Protein AF-A0A9E1JPL3-F1 (afdb_monomer)

Nearest PDB structures (foldseek):
  2hof-assembly1_A-2  TM=8.945E-01  e=1.590E+00  Punavirus P1
  6emy-assembly1_A  TM=6.292E-01  e=9.285E-01  Enterococcus faecalis

Solvent-accessible surface area (backbone atoms only — not comparable to full-atom values): 6425 Å² total; per-residue (Å²): 115,64,68,72,55,43,63,74,76,45,60,72,78,74,54,60,92,57,52,64,71,60,53,52,52,49,53,51,51,42,51,42,47,74,72,66,52,56,70,69,56,51,26,63,76,70,66,51,94,46,69,64,77,50,51,66,51,66,75,69,50,58,65,58,53,49,52,52,51,49,52,51,48,53,54,48,51,71,67,47,77,80,40,76,74,52,63,72,62,56,62,64,81,73,40,64,68,60,58,54,51,60,74,71,106

Structure (mmCIF, N/CA/C/O backbone):
data_AF-A0A9E1JPL3-F1
#
_entry.id   AF-A0A9E1JPL3-F1
#
loop_
_atom_site.group_PDB
_atom_site.id
_atom_site.type_symbol
_atom_site.label_atom_id
_atom_site.label_alt_id
_atom_site.label_comp_id
_atom_site.label_asym_id
_atom_site.label_entity_id
_atom_site.label_seq_id
_atom_site.pdbx_PDB_ins_code
_atom_site.Cartn_x
_atom_site.Cartn_y
_atom_site.Cartn_z
_atom_site.occupancy
_atom_site.B_iso_or_equiv
_atom_site.auth_seq_id
_atom_site.auth_comp_id
_atom_site.auth_asym_id
_atom_site.auth_atom_id
_atom_site.pdbx_PDB_model_num
ATOM 1 N N . LEU A 1 1 ? 15.630 -3.503 -18.906 1.00 57.84 1 LEU A N 1
ATOM 2 C CA . LEU A 1 1 ? 14.726 -2.499 -19.520 1.00 57.84 1 LEU A CA 1
ATOM 3 C C . LEU A 1 1 ? 14.555 -1.239 -18.665 1.00 57.84 1 LEU A C 1
ATOM 5 O O . LEU A 1 1 ? 14.838 -0.157 -19.158 1.00 57.84 1 LEU A O 1
ATOM 9 N N . CYS A 1 2 ? 14.149 -1.352 -17.395 1.00 73.12 2 CYS A N 1
ATOM 10 C CA . CYS A 1 2 ? 13.694 -0.203 -16.597 1.00 73.12 2 CYS A CA 1
ATOM 11 C C . CYS A 1 2 ? 14.710 0.942 -16.460 1.00 73.12 2 CYS A C 1
ATOM 13 O O . CYS A 1 2 ? 14.338 2.096 -16.623 1.00 73.12 2 CYS A O 1
ATOM 15 N N . ARG A 1 3 ? 15.999 0.654 -16.232 1.00 79.69 3 ARG A N 1
ATOM 16 C CA . ARG A 1 3 ? 17.005 1.706 -15.987 1.00 79.69 3 ARG A CA 1
ATOM 17 C C . ARG A 1 3 ? 17.222 2.640 -17.188 1.00 79.69 3 ARG A C 1
ATOM 19 O O . ARG A 1 3 ? 17.340 3.840 -16.991 1.00 79.69 3 ARG A O 1
ATOM 26 N N . LYS A 1 4 ? 17.199 2.097 -18.415 1.00 84.50 4 LYS A N 1
ATOM 27 C CA . LYS A 1 4 ? 17.366 2.852 -19.675 1.00 84.50 4 LYS A CA 1
ATOM 28 C C . LYS A 1 4 ? 16.230 3.849 -19.921 1.00 84.50 4 LYS A C 1
ATOM 30 O O . LYS A 1 4 ? 16.463 4.921 -20.463 1.00 84.50 4 LYS A O 1
ATOM 35 N N . TYR A 1 5 ? 14.999 3.479 -19.575 1.00 86.81 5 TYR A N 1
ATOM 36 C CA . TYR A 1 5 ? 13.843 4.364 -19.744 1.00 86.81 5 TYR A CA 1
ATOM 37 C C . TYR A 1 5 ? 13.701 5.327 -18.567 1.00 86.81 5 TYR A C 1
ATOM 39 O O . TYR A 1 5 ? 13.397 6.497 -18.770 1.00 86.81 5 TYR A O 1
ATOM 47 N N . LEU A 1 6 ? 14.022 4.882 -17.351 1.00 86.25 6 LEU A N 1
ATOM 48 C CA . LEU A 1 6 ? 14.038 5.752 -16.180 1.00 86.25 6 LEU A CA 1
ATOM 49 C C . LEU A 1 6 ? 15.088 6.857 -16.279 1.00 86.25 6 LEU A C 1
ATOM 51 O O . LEU A 1 6 ? 14.804 7.968 -15.854 1.00 86.25 6 LEU A O 1
ATOM 55 N N . SER A 1 7 ? 16.243 6.609 -16.903 1.00 87.81 7 SER A N 1
ATOM 56 C CA . SER A 1 7 ? 17.236 7.661 -17.160 1.00 87.81 7 SER A CA 1
ATOM 57 C C . SER A 1 7 ? 16.785 8.722 -18.160 1.00 87.81 7 SER A C 1
ATOM 59 O O . SER A 1 7 ? 17.406 9.773 -18.237 1.00 87.81 7 SER A O 1
ATOM 61 N N . LYS A 1 8 ? 15.718 8.461 -18.925 1.00 90.69 8 LYS A N 1
ATOM 62 C CA . LYS A 1 8 ? 15.081 9.467 -19.785 1.00 90.69 8 LYS A CA 1
ATOM 63 C C . LYS A 1 8 ? 13.996 10.262 -19.056 1.00 90.69 8 LYS A C 1
ATOM 65 O O . LYS A 1 8 ? 13.713 11.381 -19.456 1.00 90.69 8 LYS A O 1
ATOM 70 N N . ALA A 1 9 ? 13.378 9.676 -18.030 1.00 88.62 9 ALA A N 1
ATOM 71 C CA . 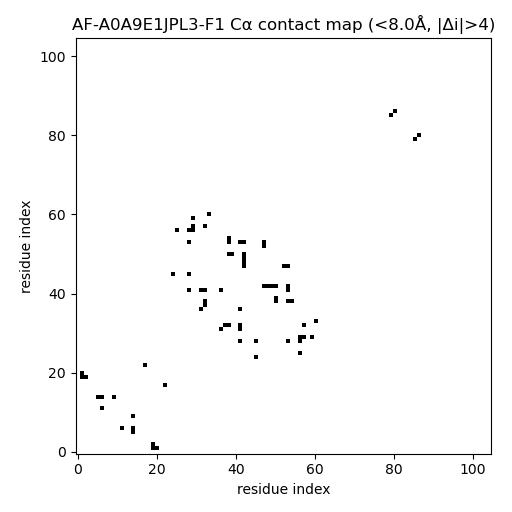ALA A 1 9 ? 12.225 10.249 -17.333 1.00 88.62 9 ALA A CA 1
ATOM 72 C C . ALA A 1 9 ? 12.574 10.914 -15.990 1.00 88.62 9 ALA A C 1
ATOM 74 O O . ALA A 1 9 ? 11.819 11.757 -15.515 1.00 88.62 9 ALA A O 1
ATOM 75 N N . LEU A 1 10 ? 13.686 10.532 -15.354 1.00 88.00 10 LEU A N 1
ATOM 76 C CA . LEU A 1 10 ? 14.093 11.014 -14.034 1.00 88.00 10 LEU A CA 1
ATOM 77 C C . LEU A 1 10 ? 15.529 11.557 -14.058 1.00 88.00 10 LEU A C 1
ATOM 79 O O . LEU A 1 10 ? 16.386 10.995 -14.743 1.00 88.00 10 LEU A O 1
ATOM 83 N N . PRO A 1 11 ? 15.835 12.596 -13.259 1.00 90.88 11 PRO A N 1
ATOM 84 C CA . PRO A 1 11 ? 17.194 13.111 -13.134 1.00 90.88 11 PRO A CA 1
ATOM 85 C C . PRO A 1 11 ? 18.124 12.086 -12.470 1.00 90.88 11 PRO A C 1
ATOM 87 O O . PRO A 1 11 ? 17.712 11.344 -11.576 1.00 90.88 11 PRO A O 1
ATOM 90 N N . GLN A 1 12 ? 19.409 12.099 -12.845 1.00 85.25 12 GLN A N 1
ATOM 91 C CA . GLN A 1 12 ? 20.433 11.142 -12.390 1.00 85.25 12 GLN A CA 1
ATOM 92 C C . GLN A 1 12 ? 20.470 10.971 -10.860 1.00 85.25 12 GLN A C 1
ATOM 94 O O . GLN A 1 12 ? 20.595 9.855 -10.358 1.00 85.25 12 GLN A O 1
ATOM 99 N N . LYS A 1 13 ? 20.286 12.069 -10.111 1.00 88.94 13 LYS A N 1
ATOM 100 C CA . LYS A 1 13 ? 20.247 12.077 -8.639 1.00 88.94 13 LYS A CA 1
ATOM 101 C C . LYS A 1 13 ? 19.145 11.174 -8.068 1.00 88.94 13 LYS A C 1
ATOM 103 O O . LYS A 1 13 ? 19.348 10.538 -7.047 1.00 88.94 13 LYS A O 1
ATOM 108 N N . ARG A 1 14 ? 17.992 11.081 -8.739 1.00 83.25 14 ARG A N 1
ATOM 109 C CA . ARG A 1 14 ? 16.852 10.236 -8.330 1.00 83.25 14 ARG A CA 1
ATOM 110 C C . ARG A 1 14 ? 17.027 8.765 -8.715 1.00 83.25 14 ARG A C 1
ATOM 112 O O . ARG A 1 14 ? 16.261 7.925 -8.257 1.00 83.25 14 ARG A O 1
ATOM 119 N N . LEU A 1 15 ? 18.004 8.461 -9.568 1.00 83.50 15 LEU A N 1
ATOM 120 C CA . LEU A 1 15 ? 18.337 7.101 -9.994 1.00 83.50 15 LEU A CA 1
ATOM 121 C C . LEU A 1 15 ? 19.439 6.477 -9.132 1.00 83.50 15 LEU A C 1
ATOM 123 O O . LEU A 1 15 ? 19.622 5.260 -9.179 1.00 83.50 15 LEU A O 1
ATOM 127 N N . GLN A 1 16 ? 20.188 7.287 -8.377 1.00 85.44 16 GLN A N 1
ATOM 128 C CA . GLN A 1 16 ? 21.175 6.791 -7.420 1.00 85.44 16 GLN A CA 1
ATOM 129 C C . GLN A 1 16 ? 20.465 6.042 -6.288 1.00 85.44 16 GLN A C 1
ATOM 131 O O . GLN A 1 16 ? 19.514 6.550 -5.703 1.00 85.44 16 GLN A O 1
ATOM 136 N N . GLY A 1 17 ? 20.893 4.807 -6.020 1.00 80.88 17 GLY A N 1
ATOM 137 C CA . GLY A 1 17 ? 20.310 3.949 -4.980 1.00 80.88 17 GLY A CA 1
ATOM 138 C C . GLY A 1 17 ? 18.926 3.368 -5.302 1.00 80.88 17 GLY A C 1
ATOM 139 O O . GLY A 1 17 ? 18.444 2.513 -4.566 1.00 80.88 17 GLY A O 1
ATOM 140 N N . LEU A 1 18 ? 18.290 3.769 -6.408 1.00 81.94 18 LEU A N 1
ATOM 141 C CA . LEU A 1 18 ? 17.005 3.207 -6.812 1.00 81.94 18 LEU A CA 1
ATOM 142 C C . LEU A 1 18 ? 17.207 1.794 -7.373 1.00 81.94 18 LEU A C 1
ATOM 144 O O . LEU A 1 18 ? 18.032 1.589 -8.265 1.00 81.94 18 LEU A O 1
ATOM 148 N N . SER A 1 19 ? 16.394 0.843 -6.909 1.00 85.81 19 SER A N 1
ATOM 149 C CA . SER A 1 19 ? 16.245 -0.484 -7.515 1.00 85.81 19 SER A CA 1
ATOM 150 C C . SER A 1 19 ? 14.911 -0.542 -8.269 1.00 85.81 19 SER A C 1
ATOM 152 O O . SER A 1 19 ? 13.894 -0.903 -7.682 1.00 85.81 19 SER A O 1
ATOM 154 N N . PRO A 1 20 ? 14.865 -0.182 -9.571 1.00 82.69 20 PRO A N 1
ATOM 155 C CA . PRO A 1 20 ? 13.611 0.035 -10.290 1.00 82.69 20 PRO A CA 1
ATOM 156 C C . PRO A 1 20 ? 12.647 -1.142 -10.250 1.00 82.69 20 PRO A C 1
ATOM 158 O O . PRO A 1 20 ? 11.456 -0.966 -10.034 1.00 82.69 20 PRO A O 1
ATOM 161 N N . VAL A 1 21 ? 13.170 -2.350 -10.463 1.00 82.62 21 VAL A N 1
ATOM 162 C CA . VAL A 1 21 ? 12.360 -3.572 -10.505 1.00 82.62 21 VAL A CA 1
ATOM 163 C C . VAL A 1 21 ? 11.718 -3.820 -9.144 1.00 82.62 21 VAL A C 1
ATOM 165 O O . VAL A 1 21 ? 10.530 -4.121 -9.066 1.00 82.62 21 VAL A O 1
ATOM 168 N N . HIS A 1 22 ? 12.487 -3.634 -8.072 1.00 81.56 22 HIS A N 1
ATOM 169 C CA . HIS A 1 22 ? 11.998 -3.798 -6.713 1.00 81.56 22 HIS A CA 1
ATOM 170 C C . HIS A 1 22 ? 10.999 -2.697 -6.337 1.00 81.56 22 HIS A C 1
ATOM 172 O O . HIS A 1 22 ? 9.918 -3.008 -5.847 1.00 81.56 22 HIS A O 1
ATOM 178 N N . SER A 1 23 ? 11.293 -1.432 -6.654 1.00 81.62 23 SER A N 1
ATOM 179 C CA . SER A 1 23 ? 10.395 -0.301 -6.398 1.00 81.62 23 SER A CA 1
ATOM 180 C C . SER A 1 23 ? 9.055 -0.450 -7.115 1.00 81.62 23 SER A C 1
ATOM 182 O O . SER A 1 23 ? 8.016 -0.275 -6.491 1.00 81.62 23 SER A O 1
ATOM 184 N N . PHE A 1 24 ? 9.047 -0.843 -8.393 1.00 84.44 24 PHE A N 1
ATOM 185 C CA . PHE A 1 24 ? 7.794 -1.073 -9.119 1.00 84.44 24 PHE A CA 1
ATOM 186 C C . PHE A 1 24 ? 6.999 -2.252 -8.556 1.00 84.44 24 PHE A C 1
ATOM 188 O O . PHE A 1 24 ? 5.776 -2.167 -8.452 1.00 84.44 24 PHE A O 1
ATOM 195 N N . ARG A 1 25 ? 7.679 -3.331 -8.144 1.00 83.62 25 ARG A N 1
ATOM 196 C CA . ARG A 1 25 ? 7.031 -4.463 -7.469 1.00 83.62 25 ARG A CA 1
ATOM 197 C C . ARG A 1 25 ? 6.404 -4.031 -6.140 1.00 83.62 25 ARG A C 1
ATOM 199 O O . ARG A 1 25 ? 5.263 -4.396 -5.880 1.00 83.62 25 ARG A O 1
ATOM 206 N N . HIS A 1 26 ? 7.104 -3.200 -5.360 1.00 80.94 26 HIS A N 1
ATOM 207 C CA . HIS A 1 26 ? 6.578 -2.578 -4.140 1.00 80.94 26 HIS A CA 1
ATOM 208 C C . HIS A 1 26 ? 5.338 -1.730 -4.419 1.00 80.94 26 HIS A C 1
ATOM 210 O O . HIS A 1 26 ? 4.302 -1.948 -3.797 1.00 80.94 26 HIS A O 1
ATOM 216 N N . SER A 1 27 ? 5.404 -0.806 -5.379 1.00 82.56 27 SER A N 1
ATOM 217 C CA . SER A 1 27 ? 4.262 0.045 -5.725 1.00 82.56 27 SER A CA 1
ATOM 218 C C . SER A 1 27 ? 3.050 -0.770 -6.184 1.00 82.56 27 SER A C 1
ATOM 220 O O . SER A 1 27 ? 1.925 -0.460 -5.803 1.00 82.56 27 SER A O 1
ATOM 222 N N . CYS A 1 28 ? 3.265 -1.838 -6.957 1.00 86.88 28 CYS A N 1
ATOM 223 C CA . CYS A 1 28 ? 2.195 -2.737 -7.383 1.00 86.88 28 CYS A CA 1
ATOM 224 C C . CYS A 1 28 ? 1.548 -3.465 -6.193 1.00 86.88 28 CYS A C 1
ATOM 226 O O . CYS A 1 28 ? 0.322 -3.477 -6.087 1.00 86.88 28 CYS A O 1
ATOM 228 N N . ALA A 1 29 ? 2.355 -4.004 -5.272 1.00 83.25 29 ALA A N 1
ATOM 229 C CA . ALA A 1 29 ? 1.868 -4.670 -4.065 1.00 83.25 29 ALA A CA 1
ATOM 230 C C . ALA A 1 29 ? 1.028 -3.733 -3.185 1.00 83.25 29 ALA A C 1
ATOM 232 O O . ALA A 1 29 ? -0.086 -4.084 -2.800 1.00 83.25 29 ALA A O 1
ATOM 233 N N . VAL A 1 30 ? 1.531 -2.520 -2.925 1.00 79.62 30 VAL A N 1
ATOM 234 C CA . VAL A 1 30 ? 0.827 -1.500 -2.133 1.00 79.62 30 VAL A CA 1
ATOM 235 C C . VAL A 1 30 ? -0.487 -1.101 -2.805 1.00 79.62 30 VAL A C 1
ATOM 237 O O . VAL A 1 30 ? -1.509 -1.016 -2.133 1.00 79.62 30 VAL A O 1
ATOM 240 N N . ASN A 1 31 ? -0.506 -0.930 -4.131 1.00 85.81 31 ASN A N 1
ATOM 241 C CA . ASN A 1 31 ? -1.734 -0.612 -4.860 1.00 85.81 31 ASN A CA 1
ATOM 242 C C . ASN A 1 31 ? -2.786 -1.730 -4.757 1.00 85.81 31 ASN A C 1
ATOM 244 O O . ASN A 1 31 ? -3.967 -1.451 -4.551 1.00 85.81 31 ASN A O 1
ATOM 248 N N . MET A 1 32 ? -2.374 -2.996 -4.887 1.00 86.50 32 MET A N 1
ATOM 249 C CA . MET A 1 32 ? -3.281 -4.137 -4.711 1.00 86.50 32 MET A CA 1
ATOM 250 C C . MET A 1 32 ? -3.830 -4.199 -3.283 1.00 86.50 32 MET A C 1
ATOM 252 O O . MET A 1 32 ? -5.025 -4.412 -3.092 1.00 86.50 32 MET A O 1
ATOM 256 N N . LEU A 1 33 ? -2.979 -3.959 -2.287 1.00 82.50 33 LEU A N 1
ATOM 257 C CA . LEU A 1 33 ? -3.383 -3.939 -0.887 1.00 82.50 33 LEU A CA 1
ATOM 258 C C . LEU A 1 33 ? -4.383 -2.807 -0.599 1.00 82.50 33 LEU A C 1
ATOM 260 O O . LEU A 1 33 ? -5.429 -3.055 -0.003 1.00 82.50 33 LEU A O 1
ATOM 264 N N . ALA A 1 34 ? -4.105 -1.590 -1.077 1.00 79.56 34 ALA A N 1
ATOM 265 C CA . ALA A 1 34 ? -5.007 -0.441 -0.957 1.00 79.56 34 ALA A CA 1
ATOM 266 C C . ALA A 1 34 ? -6.354 -0.688 -1.658 1.00 79.56 34 ALA A C 1
ATOM 268 O O . ALA A 1 34 ? -7.399 -0.259 -1.177 1.00 79.56 34 ALA A O 1
ATOM 269 N N . SER A 1 35 ? -6.339 -1.454 -2.753 1.00 85.56 35 SER A N 1
ATOM 270 C CA . SER A 1 35 ? -7.543 -1.890 -3.474 1.00 85.56 35 SER A CA 1
ATOM 271 C C . SER A 1 35 ? -8.306 -3.026 -2.772 1.00 85.56 35 SER A C 1
ATOM 273 O O . SER A 1 35 ? -9.300 -3.508 -3.307 1.00 85.56 35 SER A O 1
ATOM 275 N N . GLY A 1 36 ? -7.855 -3.479 -1.597 1.00 82.81 36 GLY A N 1
ATOM 276 C CA . GLY A 1 36 ? -8.549 -4.473 -0.776 1.00 82.81 36 GLY A CA 1
ATOM 277 C C . GLY A 1 36 ? -8.276 -5.932 -1.142 1.00 82.81 36 GLY A C 1
ATOM 278 O O . GLY A 1 36 ? -8.992 -6.810 -0.663 1.00 82.81 36 GLY A O 1
ATOM 279 N N . TYR A 1 37 ? -7.260 -6.218 -1.960 1.00 85.12 37 TYR A N 1
ATOM 280 C CA . TYR A 1 37 ? -6.902 -7.600 -2.286 1.00 85.12 37 TYR A CA 1
ATOM 281 C C . TYR A 1 37 ? -6.331 -8.310 -1.050 1.00 85.12 37 TYR A C 1
ATOM 283 O O . TYR A 1 37 ? -5.533 -7.715 -0.315 1.00 85.12 37 TYR A O 1
ATOM 291 N N . PRO A 1 38 ? -6.677 -9.588 -0.821 1.00 84.75 38 PRO A N 1
ATOM 292 C CA . PRO A 1 38 ? -6.108 -10.343 0.282 1.00 84.75 38 PRO A CA 1
ATOM 293 C C . PRO A 1 38 ? -4.613 -10.596 0.047 1.00 84.75 38 PRO A C 1
ATOM 295 O O . PRO A 1 38 ? -4.139 -10.763 -1.079 1.00 84.75 3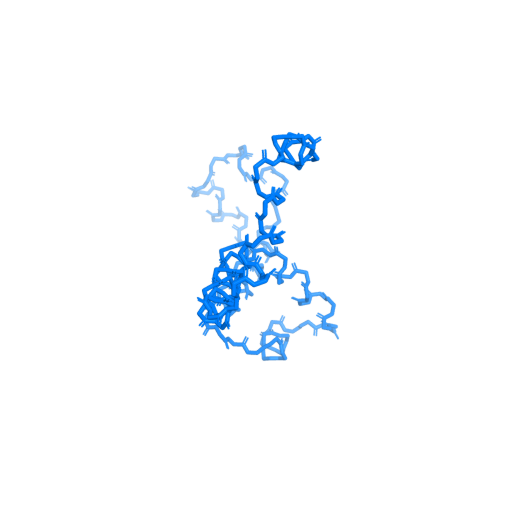8 PRO A O 1
ATOM 298 N N . VAL A 1 39 ? -3.853 -10.655 1.142 1.00 81.50 39 VAL A N 1
ATOM 299 C CA . VAL A 1 39 ? -2.385 -10.800 1.125 1.00 81.50 39 VAL A CA 1
ATOM 300 C C . VAL A 1 39 ? -1.943 -12.076 0.392 1.00 81.50 39 VAL A C 1
ATOM 302 O O . VAL A 1 39 ? -0.920 -12.070 -0.294 1.00 81.50 39 VAL A O 1
ATOM 305 N N . SER A 1 40 ? -2.736 -13.150 0.468 1.00 83.19 40 SER A N 1
ATOM 306 C CA . SER A 1 40 ? -2.518 -14.400 -0.273 1.00 83.19 40 SER A CA 1
ATOM 307 C C . SER A 1 40 ? -2.506 -14.196 -1.788 1.00 83.19 40 SER A C 1
ATOM 309 O O . SER A 1 40 ? -1.643 -14.737 -2.479 1.00 83.19 40 SER A O 1
ATOM 311 N N . ASP A 1 41 ? -3.417 -13.373 -2.303 1.00 86.38 41 ASP A N 1
ATOM 312 C CA . ASP A 1 41 ? -3.556 -13.129 -3.738 1.00 86.38 41 ASP A CA 1
ATOM 313 C C . ASP A 1 41 ? -2.434 -12.227 -4.239 1.00 86.38 41 ASP A C 1
ATOM 315 O O . ASP A 1 41 ? -1.880 -12.459 -5.313 1.00 86.38 41 ASP A O 1
ATOM 319 N N . ILE A 1 42 ? -2.033 -11.243 -3.429 1.00 85.25 42 ILE A N 1
ATOM 320 C CA . ILE A 1 42 ? -0.869 -10.391 -3.703 1.00 85.25 42 ILE A CA 1
ATOM 321 C C . ILE A 1 42 ? 0.400 -11.249 -3.780 1.00 85.25 42 ILE A C 1
ATOM 323 O O . ILE A 1 42 ? 1.161 -11.144 -4.744 1.00 85.25 42 ILE A O 1
ATOM 327 N N . LYS A 1 43 ? 0.607 -12.146 -2.806 1.00 82.81 43 LYS A N 1
ATOM 328 C CA . LYS A 1 43 ? 1.739 -13.084 -2.777 1.00 82.81 43 LYS A CA 1
ATOM 329 C C . LYS A 1 43 ? 1.780 -13.947 -4.039 1.00 82.81 43 LYS A C 1
ATOM 331 O O . LYS A 1 43 ? 2.825 -14.021 -4.688 1.00 82.81 43 LYS A O 1
ATOM 336 N N . ASN A 1 44 ? 0.655 -14.571 -4.391 1.00 85.31 44 ASN A N 1
ATOM 337 C CA . ASN A 1 44 ? 0.555 -15.457 -5.550 1.00 85.31 44 ASN A CA 1
ATOM 338 C C . ASN A 1 44 ? 0.794 -14.697 -6.859 1.00 85.31 44 ASN A C 1
ATOM 340 O O . ASN A 1 44 ? 1.570 -15.141 -7.703 1.00 85.31 44 ASN A O 1
ATOM 344 N N . ARG A 1 45 ? 0.192 -13.512 -7.006 1.00 85.75 45 ARG A N 1
ATOM 345 C CA . ARG A 1 45 ? 0.286 -12.707 -8.228 1.00 85.75 45 ARG A CA 1
ATOM 346 C C . ARG A 1 45 ? 1.661 -12.079 -8.442 1.00 85.75 45 ARG A C 1
ATOM 348 O O . ARG A 1 45 ? 2.067 -11.886 -9.584 1.00 85.75 45 ARG A O 1
ATOM 355 N N . LEU A 1 46 ? 2.384 -11.776 -7.365 1.00 83.94 46 LEU A N 1
ATOM 356 C CA . LEU A 1 46 ? 3.743 -11.234 -7.433 1.00 83.94 46 LEU A CA 1
ATOM 357 C C . LEU A 1 46 ? 4.827 -12.312 -7.341 1.00 83.94 46 LEU A C 1
ATOM 359 O O . LEU A 1 46 ? 6.006 -11.981 -7.477 1.00 83.94 46 LEU A O 1
ATOM 363 N N . GLY A 1 47 ? 4.464 -13.580 -7.125 1.00 80.56 47 GLY A N 1
ATOM 364 C CA . GLY A 1 47 ? 5.400 -14.702 -7.042 1.00 80.56 47 GLY A CA 1
ATOM 365 C C . GLY A 1 47 ? 6.317 -14.642 -5.817 1.00 80.56 47 GLY A C 1
ATOM 366 O O . GLY A 1 47 ? 7.511 -14.928 -5.922 1.00 80.56 47 GLY A O 1
ATOM 367 N N . HIS A 1 48 ? 5.808 -14.207 -4.660 1.00 77.12 48 HIS A N 1
ATOM 368 C CA . HIS A 1 48 ? 6.589 -14.227 -3.419 1.00 77.12 48 HIS A CA 1
ATOM 369 C C . HIS A 1 48 ? 6.689 -15.650 -2.864 1.00 77.12 48 HIS A C 1
ATOM 371 O O . HIS A 1 48 ? 5.685 -16.342 -2.699 1.00 77.12 48 HIS A O 1
ATOM 377 N N . ARG A 1 49 ? 7.914 -16.081 -2.531 1.00 66.38 49 ARG A N 1
ATOM 378 C CA . ARG A 1 49 ? 8.170 -17.395 -1.919 1.00 66.38 49 ARG A CA 1
ATOM 379 C C . ARG A 1 49 ? 7.546 -17.497 -0.522 1.00 66.38 49 ARG A C 1
ATOM 381 O O . ARG A 1 49 ? 7.096 -18.573 -0.141 1.00 66.38 49 ARG A O 1
ATOM 388 N N . SER A 1 50 ? 7.468 -16.387 0.209 1.00 63.53 50 SER A N 1
ATOM 389 C CA . SER A 1 50 ? 7.005 -16.348 1.595 1.00 63.53 50 SER A CA 1
ATOM 390 C C . SER A 1 50 ? 5.989 -15.219 1.825 1.00 63.53 50 SER A C 1
ATOM 392 O O . SER A 1 50 ? 5.924 -14.256 1.053 1.00 63.53 50 SER A O 1
ATOM 394 N N . ILE A 1 51 ? 5.129 -15.380 2.835 1.00 62.78 51 ILE A N 1
ATOM 395 C CA . ILE A 1 51 ? 4.129 -14.360 3.197 1.00 62.78 51 ILE A CA 1
ATOM 396 C C . ILE A 1 51 ? 4.822 -13.181 3.881 1.00 62.78 51 ILE A C 1
ATOM 398 O O . ILE A 1 51 ? 4.399 -12.050 3.680 1.00 62.78 51 ILE A O 1
ATOM 402 N N . GLU A 1 52 ? 5.928 -13.418 4.588 1.00 63.88 52 GLU A N 1
ATOM 403 C CA . GLU A 1 52 ? 6.720 -12.397 5.279 1.00 63.88 52 GLU A CA 1
ATOM 404 C C . GLU A 1 52 ? 7.184 -11.296 4.317 1.00 63.88 52 GLU A C 1
ATOM 406 O O . GLU A 1 52 ? 6.950 -10.124 4.587 1.00 63.88 52 GLU A O 1
ATOM 411 N N . SER A 1 53 ? 7.686 -11.651 3.124 1.00 65.44 53 SER A N 1
ATOM 412 C CA . SER A 1 53 ? 8.038 -10.653 2.095 1.00 65.44 53 SER A CA 1
ATOM 413 C C . SER A 1 53 ? 6.840 -9.823 1.623 1.00 65.44 53 SER A C 1
ATOM 415 O O . SER A 1 53 ? 7.017 -8.747 1.065 1.00 65.44 53 SER A O 1
ATOM 417 N N . THR A 1 54 ? 5.619 -10.338 1.802 1.00 64.00 54 THR A N 1
ATOM 418 C CA . THR A 1 54 ? 4.382 -9.604 1.511 1.00 64.00 54 THR A CA 1
ATOM 419 C C . THR A 1 54 ? 3.923 -8.760 2.705 1.00 64.00 54 THR A C 1
ATOM 421 O O . THR A 1 54 ? 3.344 -7.690 2.519 1.00 64.00 54 THR A O 1
ATOM 424 N N . MET A 1 55 ? 4.223 -9.196 3.930 1.00 66.50 55 MET A N 1
ATOM 425 C CA . MET A 1 55 ? 3.931 -8.447 5.153 1.00 66.50 55 MET A CA 1
ATOM 426 C C . MET A 1 55 ? 4.747 -7.153 5.246 1.00 66.50 55 MET A C 1
ATOM 428 O O . MET A 1 55 ? 4.227 -6.160 5.749 1.00 66.50 55 MET A O 1
ATOM 432 N N . ASP A 1 56 ? 5.954 -7.111 4.675 1.00 65.62 56 ASP A N 1
ATOM 433 C CA . ASP A 1 56 ? 6.742 -5.874 4.563 1.00 65.62 56 ASP A CA 1
ATOM 434 C C . ASP A 1 56 ? 5.982 -4.753 3.816 1.00 65.62 56 ASP A C 1
ATOM 436 O O . ASP A 1 56 ? 6.171 -3.572 4.110 1.00 65.62 56 ASP A O 1
ATOM 440 N N . TYR A 1 57 ? 5.055 -5.084 2.899 1.00 64.44 57 TYR A N 1
ATOM 441 C CA . TYR A 1 57 ? 4.216 -4.086 2.211 1.00 64.44 57 TYR A CA 1
ATOM 442 C C . TYR A 1 57 ? 3.112 -3.495 3.099 1.00 64.44 57 TYR A C 1
ATOM 444 O O . TYR A 1 57 ? 2.683 -2.366 2.856 1.00 64.44 57 TYR A O 1
ATOM 452 N N . LEU A 1 58 ? 2.644 -4.222 4.123 1.00 60.31 58 LEU A N 1
ATOM 453 C CA . LEU A 1 58 ? 1.564 -3.766 5.014 1.00 60.31 58 LEU A CA 1
ATOM 454 C C . LEU A 1 58 ? 1.991 -2.596 5.902 1.00 60.31 58 LEU A C 1
ATOM 456 O O . LEU A 1 58 ? 1.137 -1.850 6.381 1.00 60.31 58 LEU A O 1
ATOM 460 N N . GLN A 1 59 ? 3.295 -2.409 6.119 1.00 61.34 59 GLN A N 1
ATOM 461 C CA . GLN A 1 59 ? 3.796 -1.329 6.969 1.00 61.34 59 GLN A CA 1
ATOM 462 C C . GLN A 1 59 ? 3.531 0.071 6.396 1.00 61.34 59 GLN A C 1
ATOM 464 O O . GLN A 1 59 ? 3.566 1.044 7.148 1.00 61.34 59 GLN A O 1
ATOM 469 N N . ILE A 1 60 ? 3.221 0.183 5.100 1.00 58.06 60 ILE A N 1
ATOM 470 C CA . ILE A 1 60 ? 3.177 1.463 4.383 1.00 58.06 60 ILE A CA 1
ATOM 471 C C . ILE A 1 60 ? 1.832 2.201 4.460 1.00 58.06 60 ILE A C 1
ATOM 473 O O . ILE A 1 60 ? 1.813 3.410 4.231 1.00 58.06 60 ILE A O 1
ATOM 477 N N . ASP A 1 61 ? 0.719 1.566 4.836 1.00 63.09 61 ASP A N 1
ATOM 478 C CA . ASP A 1 61 ? -0.569 2.275 4.858 1.00 63.09 61 ASP A CA 1
ATOM 479 C C . ASP A 1 61 ? -0.857 2.946 6.214 1.00 63.09 61 ASP A C 1
ATOM 481 O O . ASP A 1 61 ? -1.711 2.524 7.000 1.00 63.09 61 ASP A O 1
ATOM 485 N N . LEU A 1 62 ? -0.104 4.013 6.501 1.00 63.94 62 LEU A N 1
ATOM 486 C CA . LEU A 1 62 ? -0.363 4.905 7.637 1.00 63.94 62 LEU A CA 1
ATOM 487 C C . LEU A 1 62 ? -1.778 5.497 7.585 1.00 63.94 62 LEU A C 1
ATOM 489 O O . LEU A 1 62 ? -2.381 5.717 8.633 1.00 63.94 62 LEU A O 1
ATOM 493 N N . SER A 1 63 ? -2.324 5.722 6.388 1.00 65.25 63 SER A N 1
ATOM 494 C CA . SER A 1 63 ? -3.679 6.250 6.205 1.00 65.25 63 SER A CA 1
ATOM 495 C C . SER A 1 63 ? -4.724 5.247 6.683 1.00 65.25 63 SER A C 1
ATOM 497 O O . SER A 1 63 ? -5.588 5.594 7.478 1.00 65.25 63 SER A O 1
ATOM 499 N N . ARG A 1 64 ? -4.583 3.970 6.325 1.00 69.62 64 ARG A N 1
ATOM 500 C CA . ARG A 1 64 ? -5.479 2.910 6.803 1.00 69.62 64 ARG A CA 1
ATOM 501 C C . ARG A 1 64 ? -5.317 2.618 8.291 1.00 69.62 64 ARG A C 1
ATOM 503 O O . ARG A 1 64 ? -6.314 2.331 8.950 1.00 69.62 64 ARG A O 1
ATOM 510 N N . LYS A 1 65 ? -4.100 2.725 8.844 1.00 65.88 65 LYS A N 1
ATOM 511 C CA . LYS A 1 65 ? -3.894 2.681 10.306 1.00 65.88 65 LYS A CA 1
ATOM 512 C C . LYS A 1 65 ? -4.683 3.804 10.995 1.00 65.88 65 LYS A C 1
ATOM 514 O O . LYS A 1 65 ? -5.422 3.518 11.935 1.00 65.88 65 LYS A O 1
ATOM 519 N N . ARG A 1 66 ? -4.603 5.037 10.477 1.00 72.81 66 ARG A N 1
ATOM 520 C CA . ARG A 1 66 ? -5.374 6.192 10.974 1.00 72.81 66 ARG A CA 1
ATOM 521 C C . ARG A 1 6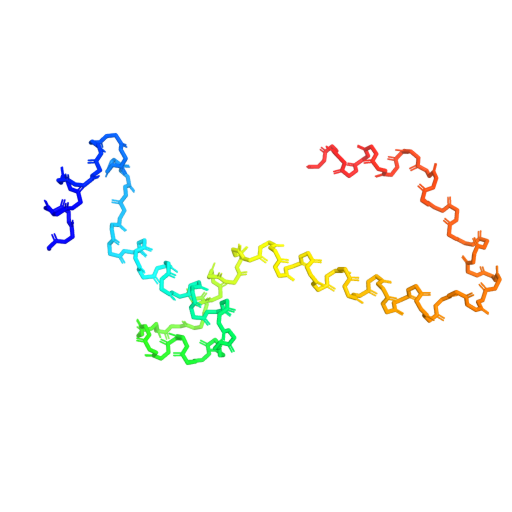6 ? -6.884 5.997 10.823 1.00 72.81 66 ARG A C 1
ATOM 523 O O . ARG A 1 66 ? -7.618 6.288 11.759 1.00 72.81 66 ARG A O 1
ATOM 530 N N . ASP A 1 67 ? -7.354 5.450 9.704 1.00 77.94 67 ASP A N 1
ATOM 531 C CA . ASP A 1 67 ? -8.784 5.203 9.473 1.00 77.94 67 ASP A CA 1
ATOM 532 C C . ASP A 1 67 ? -9.357 4.152 10.431 1.00 77.94 67 ASP A C 1
ATOM 534 O O . ASP A 1 67 ? -10.468 4.308 10.941 1.00 77.94 67 ASP A O 1
ATOM 538 N N . ILE A 1 68 ? -8.608 3.076 10.693 1.00 77.50 68 ILE A N 1
ATOM 539 C CA . ILE A 1 68 ? -9.001 2.049 11.666 1.00 77.50 68 ILE A CA 1
ATOM 540 C C . ILE A 1 68 ? -9.019 2.641 13.078 1.00 77.50 68 ILE A C 1
ATOM 542 O O . ILE A 1 68 ? -9.991 2.432 13.801 1.00 77.50 68 ILE A O 1
ATOM 546 N N . GLN A 1 69 ? -7.992 3.411 13.451 1.00 73.56 69 GLN A N 1
ATOM 547 C CA . GLN A 1 69 ? -7.949 4.114 14.737 1.00 73.56 69 GLN A CA 1
ATOM 548 C C . GLN A 1 69 ? -9.142 5.058 14.899 1.00 73.56 69 GLN A C 1
ATOM 550 O O . GLN A 1 69 ? -9.828 5.000 15.915 1.00 73.56 69 GLN A O 1
ATOM 555 N N . LYS A 1 70 ? -9.455 5.863 13.878 1.00 81.12 70 LYS A N 1
ATOM 556 C CA . LYS A 1 70 ? -10.599 6.779 13.891 1.00 81.12 70 LYS A CA 1
ATOM 557 C C . LYS A 1 70 ? -11.921 6.035 14.090 1.00 81.12 70 LYS A C 1
ATOM 559 O O . LYS A 1 70 ? -12.679 6.384 14.988 1.00 81.12 70 LYS A O 1
ATOM 564 N N . LYS A 1 71 ? -12.169 4.965 13.324 1.00 83.12 71 LYS A N 1
ATOM 565 C CA . LYS A 1 71 ? -13.380 4.134 13.474 1.00 83.12 71 LYS A CA 1
ATOM 566 C C . LYS A 1 71 ? -13.486 3.499 14.858 1.00 83.12 71 LYS A C 1
ATOM 568 O O . LYS A 1 71 ? -14.581 3.396 15.405 1.00 83.12 71 LYS A O 1
ATOM 573 N N . PHE A 1 72 ? -12.362 3.060 15.419 1.00 80.75 72 PHE A N 1
ATOM 574 C CA . PHE A 1 72 ? -12.319 2.499 16.764 1.00 80.75 72 PHE A CA 1
ATOM 575 C C . PHE A 1 72 ? -12.651 3.552 17.829 1.00 80.75 72 PHE A C 1
ATOM 577 O O . PHE A 1 72 ? -13.460 3.273 18.712 1.00 80.75 72 PHE A O 1
ATOM 584 N N . ILE A 1 73 ? -12.090 4.761 17.718 1.00 79.81 73 ILE A N 1
ATOM 585 C CA . ILE A 1 73 ? -12.399 5.895 18.602 1.00 79.81 73 ILE A CA 1
ATOM 586 C C . ILE A 1 73 ? -13.884 6.257 18.501 1.00 79.81 73 ILE A C 1
ATOM 588 O O . ILE A 1 73 ? -14.552 6.320 19.526 1.00 79.81 73 ILE A O 1
ATOM 592 N N . GLU A 1 74 ? -1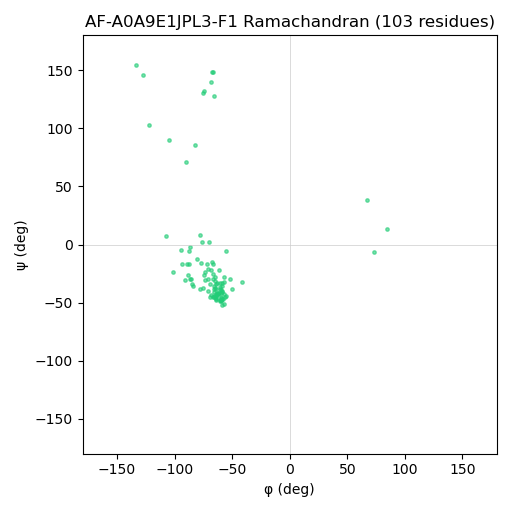4.432 6.404 17.291 1.00 82.81 74 GLU A N 1
ATOM 593 C CA . GLU A 1 74 ? -15.851 6.724 17.066 1.00 82.81 74 GLU A CA 1
ATOM 594 C C . GLU A 1 74 ? -16.787 5.658 17.657 1.00 82.81 74 GLU A C 1
ATOM 596 O O . GLU A 1 74 ? -17.742 5.983 18.367 1.00 82.81 74 GLU A O 1
ATOM 601 N N . TYR A 1 75 ? -16.499 4.373 17.417 1.00 80.62 75 TYR A N 1
ATOM 602 C CA . TYR A 1 75 ? -17.253 3.261 18.000 1.00 80.62 75 TYR A CA 1
ATOM 603 C C . TYR A 1 75 ? -17.205 3.300 19.530 1.00 80.62 75 TYR A C 1
ATOM 605 O O . TYR A 1 75 ? -18.239 3.210 20.192 1.00 80.62 75 TYR A O 1
ATOM 613 N N . THR A 1 76 ? -16.012 3.482 20.089 1.00 75.44 76 THR A N 1
ATOM 614 C CA . THR A 1 76 ? -15.783 3.517 21.533 1.00 75.44 76 THR A CA 1
ATOM 615 C C . THR A 1 76 ? -16.496 4.708 22.169 1.00 75.44 76 THR A C 1
ATOM 617 O O . THR A 1 76 ? -17.270 4.517 23.099 1.00 75.44 76 THR A O 1
ATOM 620 N N . GLN A 1 77 ? -16.368 5.911 21.606 1.00 71.12 77 GLN A N 1
ATOM 621 C CA . GLN A 1 77 ? -17.093 7.108 22.041 1.00 71.12 77 GLN A CA 1
ATOM 622 C C . GLN A 1 77 ? -18.612 6.916 21.970 1.00 71.12 77 GLN A C 1
ATOM 624 O O . GLN A 1 77 ? -19.317 7.305 22.897 1.00 71.12 77 GLN A O 1
ATOM 629 N N . SER A 1 78 ? -19.127 6.268 20.918 1.00 74.69 78 SER A N 1
ATOM 630 C CA . SER A 1 78 ? -20.565 5.982 20.789 1.00 74.69 78 SER A CA 1
ATOM 631 C C . SER A 1 78 ? -21.093 5.016 21.857 1.00 74.69 78 SER A C 1
ATOM 633 O O . SER A 1 78 ? -22.268 5.077 22.215 1.00 74.69 78 SER A O 1
ATOM 635 N N . LYS A 1 79 ? -20.235 4.126 22.374 1.00 69.00 79 LYS A N 1
ATOM 636 C CA . LYS A 1 79 ? -20.575 3.147 23.416 1.00 69.00 79 LYS A CA 1
ATOM 637 C C . LYS A 1 79 ? -20.322 3.667 24.831 1.00 69.00 79 LYS A C 1
ATOM 639 O O . LYS A 1 79 ? -21.043 3.271 25.738 1.00 69.00 79 LYS A O 1
ATOM 644 N N . ILE A 1 80 ? -19.336 4.548 25.002 1.00 65.38 80 ILE A N 1
ATOM 645 C CA . ILE A 1 80 ? -18.907 5.096 26.295 1.00 65.38 80 ILE A CA 1
ATOM 646 C C . ILE A 1 80 ? -19.731 6.316 26.726 1.00 65.38 80 ILE A C 1
ATOM 648 O O . ILE A 1 80 ? -19.943 6.491 27.922 1.00 65.38 80 ILE A O 1
ATOM 652 N N . LYS A 1 81 ? -20.269 7.114 25.790 1.00 56.81 81 LYS A N 1
ATOM 653 C CA . LYS A 1 81 ? -21.044 8.348 26.067 1.00 56.81 81 LYS A CA 1
ATOM 654 C C . LYS A 1 81 ? -22.260 8.210 27.002 1.00 56.81 81 LYS A C 1
ATOM 656 O O . LYS A 1 81 ? -22.887 9.213 27.314 1.00 56.81 81 LYS A O 1
ATOM 661 N N . ASN A 1 82 ? -22.617 7.000 27.425 1.00 55.16 82 ASN A N 1
ATOM 662 C CA . ASN A 1 82 ? -23.761 6.742 28.296 1.00 55.16 82 ASN A CA 1
ATOM 663 C C . ASN A 1 82 ? -23.384 6.364 29.737 1.00 55.16 82 ASN A C 1
ATOM 665 O O . ASN A 1 82 ? -24.279 6.009 30.502 1.00 55.16 82 ASN A O 1
ATOM 669 N N . ASP A 1 83 ? -22.108 6.440 30.130 1.00 60.72 83 ASP A N 1
ATOM 670 C CA . ASP A 1 83 ? -21.686 6.098 31.491 1.00 60.72 83 ASP A CA 1
ATOM 671 C C . ASP A 1 83 ? -20.980 7.279 32.177 1.00 60.72 83 ASP A C 1
ATOM 673 O O . ASP A 1 83 ? -19.808 7.562 31.925 1.00 60.72 83 ASP A O 1
ATOM 677 N N . LYS A 1 84 ? -21.705 7.969 33.074 1.00 61.41 84 LYS A N 1
ATOM 678 C CA . LYS A 1 84 ? -21.199 9.108 33.872 1.00 61.41 84 LYS A CA 1
ATOM 679 C C . LYS A 1 84 ? -19.898 8.786 34.611 1.00 61.41 84 LYS A C 1
ATOM 681 O O . LYS A 1 84 ? -19.081 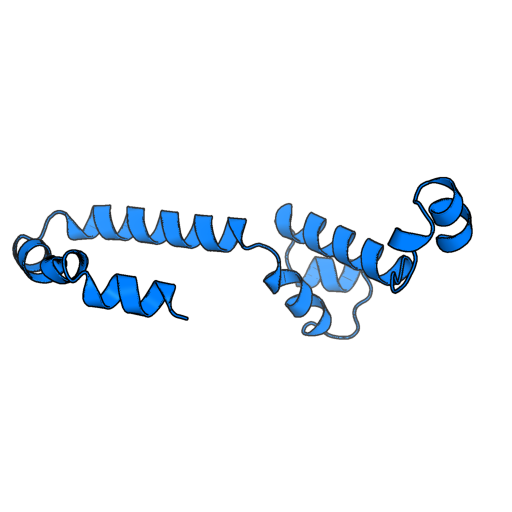9.670 34.831 1.00 61.41 84 LYS A O 1
ATOM 686 N N . LYS A 1 85 ? -19.692 7.517 34.974 1.00 61.62 85 LYS A N 1
ATOM 687 C CA . LYS A 1 85 ? -18.498 7.060 35.689 1.00 61.62 85 LYS A CA 1
ATOM 688 C C . LYS A 1 85 ? -17.258 7.017 34.792 1.00 61.62 85 LYS A C 1
ATOM 690 O O . LYS A 1 85 ? -16.145 7.079 35.298 1.00 61.62 85 LYS A O 1
ATOM 695 N N . ILE A 1 86 ? -17.440 6.900 33.474 1.00 59.97 86 ILE A N 1
ATOM 696 C CA . ILE A 1 86 ? -16.341 6.943 32.506 1.00 59.97 86 ILE A CA 1
ATOM 697 C C . ILE A 1 86 ? -15.998 8.389 32.132 1.00 59.97 86 ILE A C 1
ATOM 699 O O . ILE A 1 86 ? -14.820 8.682 31.972 1.00 59.97 86 ILE A O 1
ATOM 703 N N . GLU A 1 87 ? -16.968 9.307 32.067 1.00 57.88 87 GLU A N 1
ATOM 704 C CA . GLU A 1 87 ? -16.677 10.742 31.887 1.00 57.88 87 GLU A CA 1
ATOM 705 C C . GLU A 1 87 ? -15.791 11.297 33.016 1.00 57.88 87 GLU A C 1
ATOM 707 O O . GLU A 1 87 ? -14.836 12.010 32.732 1.00 57.88 87 GLU A O 1
ATOM 712 N N . GLU A 1 88 ? -16.020 10.888 34.270 1.00 61.50 88 GLU A N 1
ATOM 713 C CA . GLU A 1 88 ? -15.143 11.226 35.409 1.00 61.50 88 GLU A CA 1
ATOM 714 C C . GLU A 1 88 ? -13.740 10.592 35.311 1.00 61.50 88 GLU A C 1
ATOM 716 O O . GLU A 1 88 ? -12.781 11.120 35.866 1.00 61.50 88 GLU A O 1
ATOM 721 N N . LEU A 1 89 ? -13.595 9.466 34.600 1.00 55.97 89 LEU A N 1
ATOM 722 C CA . LEU A 1 89 ? -12.310 8.784 34.385 1.00 55.97 89 LEU A CA 1
ATOM 723 C C . LEU A 1 89 ? -11.562 9.283 33.135 1.00 55.97 89 LEU A C 1
ATOM 725 O O . LEU A 1 89 ? -10.363 9.038 33.020 1.00 55.97 89 LEU A O 1
ATOM 729 N N . ILE A 1 90 ? -12.237 9.976 32.207 1.00 55.12 90 ILE A N 1
ATOM 730 C CA . ILE A 1 90 ? -11.667 10.564 30.976 1.00 55.12 90 ILE A CA 1
ATOM 731 C C . ILE A 1 90 ? -10.894 11.875 31.254 1.00 55.12 90 ILE A C 1
ATOM 733 O O . ILE A 1 90 ? -10.376 12.507 30.343 1.00 55.12 90 ILE A O 1
ATOM 737 N N . ASP A 1 91 ? -10.665 12.245 32.514 1.00 55.53 91 ASP A N 1
ATOM 738 C CA . ASP A 1 91 ? -9.815 13.394 32.873 1.00 55.53 91 ASP A CA 1
ATOM 739 C C . ASP A 1 91 ? -8.302 13.163 32.608 1.00 55.53 91 ASP A C 1
ATOM 741 O O . ASP A 1 91 ? -7.463 14.025 32.859 1.00 55.53 91 ASP A O 1
ATOM 745 N N . TRP A 1 92 ? -7.926 12.002 32.052 1.00 53.88 92 TRP A N 1
ATOM 746 C CA . TRP A 1 92 ? -6.553 11.697 31.623 1.00 53.88 92 TRP A C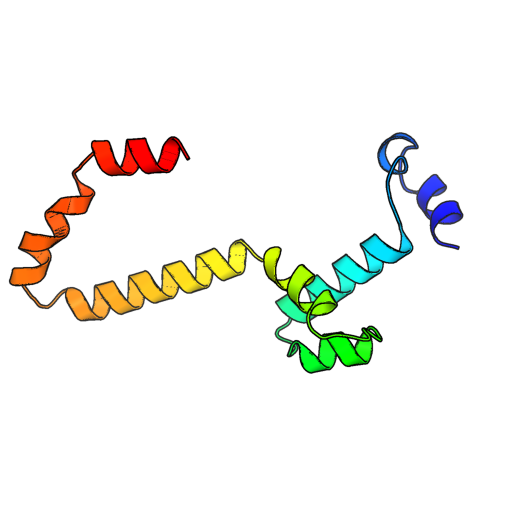A 1
ATOM 747 C C . TRP A 1 92 ? -6.113 12.473 30.369 1.00 53.88 92 TRP A C 1
ATOM 749 O O . TRP A 1 92 ? -4.914 12.632 30.152 1.00 53.88 92 TRP A O 1
ATOM 759 N N . GLU A 1 93 ? -7.052 12.974 29.557 1.00 51.59 93 GLU A N 1
ATOM 760 C CA . GLU A 1 93 ? -6.758 13.725 28.323 1.00 51.59 93 GLU A CA 1
ATOM 761 C C . GLU A 1 93 ? -6.320 15.179 28.601 1.00 51.59 93 GLU A C 1
ATOM 763 O O . GLU A 1 93 ? -5.690 15.807 27.755 1.00 51.59 93 GLU A O 1
ATOM 768 N N . ASN A 1 94 ? -6.555 15.689 29.817 1.00 53.94 94 ASN A N 1
ATOM 769 C CA . ASN A 1 94 ? -6.064 16.999 30.262 1.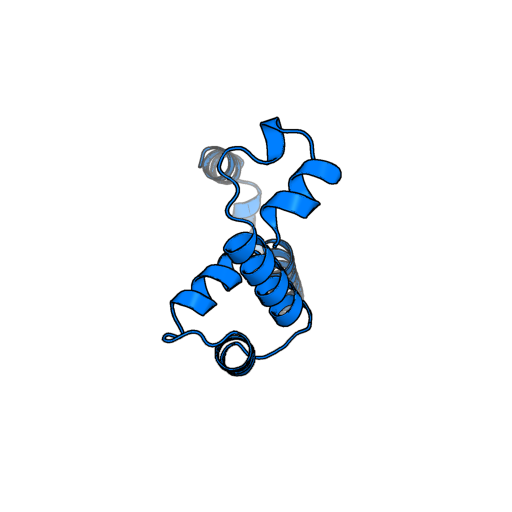00 53.94 94 ASN A CA 1
ATOM 770 C C . ASN A 1 94 ? -4.647 16.958 30.849 1.00 53.94 94 ASN A C 1
ATOM 772 O O . ASN A 1 94 ? -4.110 17.998 31.235 1.00 53.94 94 ASN A O 1
ATOM 776 N N . ASN A 1 95 ? -4.023 15.781 30.947 1.00 59.19 95 ASN A N 1
ATOM 777 C CA . ASN A 1 95 ? -2.677 15.694 31.486 1.00 59.19 95 ASN A CA 1
ATOM 778 C C . ASN A 1 95 ? -1.665 16.041 30.382 1.00 59.19 95 ASN A C 1
ATOM 780 O O . ASN A 1 95 ? -1.169 15.152 29.686 1.00 59.19 95 ASN A O 1
ATOM 784 N N . GLU A 1 96 ? -1.391 17.345 30.213 1.00 59.38 96 GLU A N 1
ATOM 785 C CA . GLU A 1 96 ? -0.385 17.924 29.295 1.00 59.38 96 GLU A CA 1
ATOM 786 C C . GLU A 1 96 ? 0.929 17.124 29.278 1.00 59.38 96 GLU A C 1
ATOM 788 O O . GLU A 1 96 ? 1.582 16.996 28.244 1.00 59.38 96 GLU A O 1
ATOM 793 N N . GLU A 1 97 ? 1.281 16.521 30.411 1.00 60.78 97 GLU A N 1
ATOM 794 C CA . GLU A 1 97 ? 2.472 15.703 30.609 1.00 60.78 97 GLU A CA 1
ATOM 795 C C . GLU A 1 97 ? 2.489 14.428 29.739 1.00 60.78 97 GLU A C 1
ATOM 797 O O . GLU A 1 97 ? 3.539 14.012 29.248 1.00 60.78 97 GLU A O 1
ATOM 802 N N . THR A 1 98 ? 1.323 13.830 29.470 1.00 58.78 98 THR A N 1
ATOM 803 C CA . THR A 1 98 ? 1.205 12.594 28.670 1.00 58.78 98 TH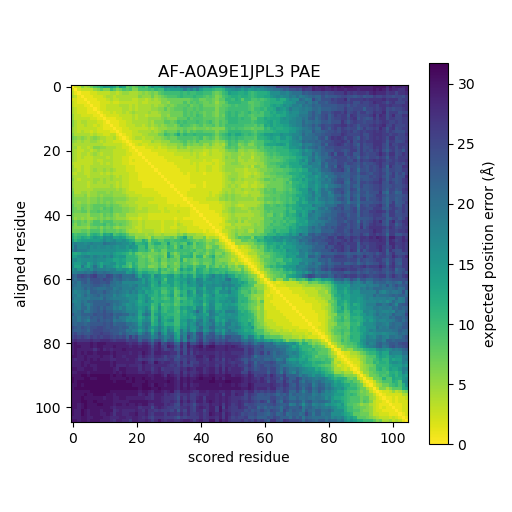R A CA 1
ATOM 804 C C . THR A 1 98 ? 1.327 12.874 27.172 1.00 58.78 98 THR A C 1
ATOM 806 O O . THR A 1 98 ? 1.959 12.103 26.446 1.00 58.78 98 THR A O 1
ATOM 809 N N . LEU A 1 99 ? 0.765 13.994 26.705 1.00 62.25 99 LEU A N 1
ATOM 810 C CA . LEU A 1 99 ? 0.903 14.434 25.313 1.00 62.25 99 LEU A CA 1
ATOM 811 C C . LEU A 1 99 ? 2.334 14.915 25.032 1.00 62.25 99 LEU A C 1
ATOM 813 O O . LEU A 1 99 ? 2.909 14.526 24.019 1.00 62.25 99 LEU A O 1
ATOM 817 N N . ALA A 1 100 ? 2.953 15.638 25.973 1.00 68.56 100 ALA A N 1
ATOM 818 C CA . ALA A 1 100 ? 4.358 16.036 25.879 1.00 68.56 100 ALA A CA 1
ATOM 819 C C . ALA A 1 100 ? 5.315 14.830 25.807 1.00 68.56 100 ALA A C 1
ATOM 821 O O . ALA A 1 100 ? 6.307 14.866 25.079 1.00 68.56 100 ALA A O 1
ATOM 822 N N . TRP A 1 101 ? 5.012 13.743 26.524 1.00 69.94 101 TRP A N 1
ATOM 823 C CA . TRP A 1 101 ? 5.791 12.507 26.446 1.00 69.94 101 TRP A CA 1
ATOM 824 C C . TRP A 1 101 ? 5.648 11.803 25.087 1.00 69.94 101 TRP A C 1
ATOM 826 O O . TRP A 1 101 ? 6.654 11.385 24.514 1.00 69.94 101 TRP A O 1
ATOM 836 N N . LEU A 1 102 ? 4.432 11.709 24.538 1.00 52.84 102 LEU A N 1
ATOM 837 C CA . LEU A 1 102 ? 4.200 11.093 23.225 1.00 52.84 102 LEU A CA 1
ATOM 838 C C . LEU A 1 102 ? 4.844 11.876 22.076 1.00 52.84 102 LEU A C 1
ATOM 840 O O . LEU A 1 102 ? 5.351 11.258 21.144 1.00 52.84 102 LEU A O 1
ATOM 844 N N . ASP A 1 103 ? 4.870 13.207 22.162 1.00 63.16 103 ASP A N 1
ATOM 845 C CA . ASP A 1 103 ? 5.549 14.065 21.182 1.00 63.16 103 ASP A CA 1
ATOM 846 C C . ASP A 1 103 ? 7.085 13.998 21.281 1.00 63.16 103 ASP A C 1
ATOM 848 O O . ASP A 1 103 ? 7.789 14.404 20.354 1.00 63.16 103 ASP A O 1
ATOM 852 N N . SER A 1 104 ? 7.619 13.481 22.393 1.00 63.91 104 SER A N 1
ATOM 853 C CA . SER A 1 104 ? 9.061 13.285 22.598 1.00 63.91 104 SER A CA 1
ATOM 854 C C . SER A 1 104 ? 9.599 11.941 22.087 1.00 63.91 104 SER A C 1
ATOM 856 O O . SER A 1 104 ? 10.813 11.723 22.144 1.00 63.91 104 SER A O 1
ATOM 858 N N . LEU A 1 105 ? 8.720 11.046 21.612 1.00 49.97 105 LEU A N 1
ATOM 859 C CA . LEU A 1 105 ? 9.062 9.702 21.133 1.00 49.97 105 LEU A CA 1
ATOM 860 C C . LEU A 1 105 ? 9.418 9.660 19.636 1.00 49.97 105 LEU A C 1
ATOM 862 O O . LEU A 1 105 ? 8.721 10.306 18.822 1.00 49.97 105 LEU A O 1
#

Foldseek 3Di:
DVVVVCVVVDPPVVVVPDPPVVVVLLVVLLVCVVVPHDLVVNCVVSVPPD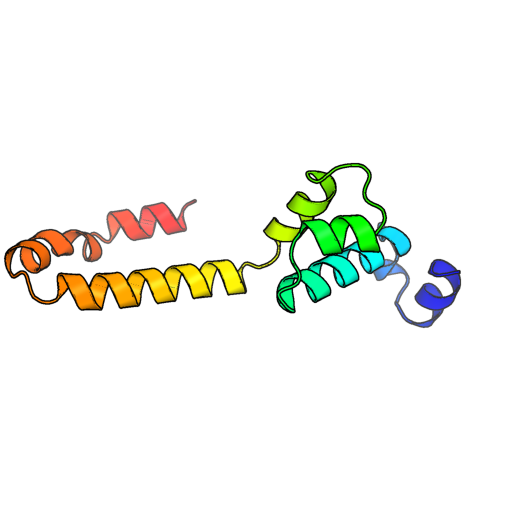SVVSVVSVVPPPVVVVVVVVVVVVVCCVVPVVDPVVVVVVCVVVPPVVVVVVVVD

Mean predicted aligned error: 14.87 Å

pLDDT: mean 73.42, std 11.54, range [49.97, 90.88]

Sequence (105 aa):
LCRKYLSKALPQKRLQGLSPVHSFRHSCAVNMLASGYPVSDIKNRLGHRSIESTMDYLQIDLSRKRDIQKKFIEYTQSKIKNDKKIEELIDWENNEETLAWLDSL

Secondary structure (DSSP, 8-state):
-HHHHHHHHS-HHHHTT--HHHHHHHHHHHHHHHTT--HHHHHHHHT-SSSHHHHHHHTT-HHHHHHHHHHHHHHHHHHHTT-HHHHTTGGGGG-HHHHHHHHT-

Radius of gyration: 21.73 Å; Cα contacts (8 Å, |Δi|>4): 39; chains: 1; bounding box: 45×35×56 Å